Protein AF-A0A397UCQ4-F1 (afdb_monomer_lite)

InterPro domains:
  IPR015943 WD40/YVTN repeat-like-containing domain superfamily [G3DSA:2.130.10.10] (1-132)
  IPR036322 WD40-repeat-containing domain superfamily [SSF50978] (9-128)
  IPR037363 Sec13/Seh1 family [PTHR11024] (2-129)

Secondary structure (DSSP, 8-state):
--------SS-EEEEEEPPTBTBSEEEEEETTSEEEEEE-SSTT-TT--EEEEEEE-S-TTTTTS-TT--EEEEE----TTS---EEEEETTEEEEEEE-TTS-EEEEE------S------PPTTTT------

pLDDT: mean 85.24, std 13.9, range [44.88, 97.0]

Organism: NCBI:txid44941

Foldseek 3Di:
DDADDDPDPAAWQDKDFAAPLVATKMWIAGLQQKIWIWHDPPPVCVRDIDTPDIDRQDDPVCRPDDPDAAKEKEWQHDDNPDFTWMWIFTWQTIFIWGQDPVRYIDTDDTDPDRPGGDNYDYHDPDPPPPPDDD

Structure (mmCIF, N/CA/C/O backbone):
data_AF-A0A397UCQ4-F1
#
_entry.id   AF-A0A397UCQ4-F1
#
loop_
_atom_site.group_PDB
_atom_site.id
_atom_site.type_symbol
_atom_site.label_atom_id
_atom_site.label_alt_id
_atom_site.label_comp_id
_atom_site.label_asym_id
_atom_site.label_entity_id
_atom_site.label_seq_id
_atom_site.pdbx_PDB_ins_code
_atom_site.Cartn_x
_atom_site.Cartn_y
_atom_site.Cartn_z
_atom_site.occupancy
_atom_site.B_iso_or_equiv
_atom_site.auth_seq_id
_atom_site.auth_comp_id
_atom_site.auth_asym_id
_atom_site.auth_atom_id
_atom_site.pdbx_PDB_model_num
ATOM 1 N N . MET A 1 1 ? -20.723 5.337 10.634 1.00 68.56 1 MET A N 1
ATOM 2 C CA . MET A 1 1 ? -19.313 5.663 10.940 1.00 68.56 1 MET A CA 1
ATOM 3 C C . MET A 1 1 ? -18.579 5.806 9.618 1.00 68.56 1 MET A C 1
ATOM 5 O O . MET A 1 1 ? -18.860 5.016 8.723 1.00 68.56 1 MET A O 1
ATOM 9 N N . ARG A 1 2 ? -17.745 6.836 9.454 1.00 84.50 2 ARG A N 1
ATOM 10 C CA . ARG A 1 2 ? -16.995 7.110 8.217 1.00 84.50 2 ARG A CA 1
ATOM 11 C C . ARG A 1 2 ? -15.611 7.618 8.610 1.00 84.50 2 ARG A C 1
ATOM 13 O O . ARG A 1 2 ? -15.527 8.679 9.216 1.00 84.50 2 ARG A O 1
ATOM 20 N N . ALA A 1 3 ? -14.565 6.892 8.231 1.00 89.88 3 ALA A N 1
ATOM 21 C CA . ALA A 1 3 ? -13.191 7.386 8.265 1.00 89.88 3 ALA A CA 1
ATOM 22 C C . ALA A 1 3 ? -12.853 8.083 6.937 1.00 89.88 3 ALA A C 1
ATOM 24 O O . ALA A 1 3 ? -13.411 7.737 5.892 1.00 89.88 3 ALA A O 1
ATOM 25 N N . SER A 1 4 ? -11.960 9.072 6.973 1.00 92.44 4 SER A N 1
ATOM 26 C CA . SER A 1 4 ? -11.352 9.666 5.774 1.00 92.44 4 SER A CA 1
ATOM 27 C C . SER A 1 4 ? -9.849 9.782 6.008 1.00 92.44 4 SER A C 1
ATOM 29 O O . SER A 1 4 ? -9.433 10.528 6.886 1.00 92.44 4 SER A O 1
ATOM 31 N N . LEU A 1 5 ? -9.059 9.036 5.237 1.00 92.81 5 LEU A N 1
ATOM 32 C CA . LEU A 1 5 ? -7.594 9.055 5.276 1.00 92.81 5 LEU A CA 1
ATOM 33 C C . LEU A 1 5 ? -7.130 9.957 4.131 1.00 92.81 5 LEU A C 1
ATOM 35 O O . LEU A 1 5 ? -7.334 9.613 2.966 1.00 92.81 5 LEU A O 1
ATOM 39 N N . VAL A 1 6 ? -6.621 11.146 4.446 1.00 93.81 6 VAL A N 1
ATOM 40 C CA . VAL A 1 6 ? -6.393 12.226 3.461 1.00 93.81 6 VAL A CA 1
ATOM 41 C C . VAL A 1 6 ? -4.923 12.626 3.336 1.00 93.81 6 VAL A C 1
ATOM 43 O O . VAL A 1 6 ? -4.614 13.649 2.735 1.00 93.81 6 VAL A O 1
ATOM 46 N N . ASP A 1 7 ? -4.016 11.819 3.886 1.00 93.25 7 ASP A N 1
ATOM 47 C CA . ASP A 1 7 ? -2.579 12.122 3.940 1.00 93.25 7 ASP A CA 1
ATOM 48 C C . ASP A 1 7 ? -1.887 11.973 2.581 1.00 93.25 7 ASP A C 1
ATOM 50 O O . ASP A 1 7 ? -0.820 12.540 2.352 1.00 93.25 7 ASP A O 1
ATOM 54 N N . SER A 1 8 ? -2.473 11.206 1.657 1.00 89.00 8 SER A N 1
ATOM 55 C CA . SER A 1 8 ? -1.884 11.034 0.335 1.00 89.00 8 SER A CA 1
ATOM 56 C C . SER A 1 8 ? -2.033 12.299 -0.507 1.00 89.00 8 SER A C 1
ATOM 58 O O . SER A 1 8 ? -3.138 12.780 -0.756 1.00 89.00 8 SER A O 1
ATOM 60 N N . SER A 1 9 ? -0.906 12.801 -1.009 1.00 87.88 9 SER A N 1
ATOM 61 C CA . SER A 1 9 ? -0.851 13.929 -1.944 1.00 87.88 9 SER A CA 1
ATOM 62 C C . SER A 1 9 ? -1.104 13.519 -3.401 1.00 87.88 9 SER A C 1
ATOM 64 O O . SER A 1 9 ? -1.166 14.375 -4.285 1.00 87.88 9 SER A O 1
ATOM 66 N N . ALA A 1 10 ? -1.263 12.217 -3.661 1.00 89.94 10 ALA A N 1
ATOM 67 C CA . ALA A 1 10 ? -1.411 11.635 -4.986 1.00 89.94 10 ALA A CA 1
ATOM 68 C C . ALA A 1 10 ? -2.577 10.633 -5.049 1.00 89.94 10 ALA A C 1
ATOM 70 O O . ALA A 1 10 ? -3.172 10.248 -4.046 1.00 89.94 10 ALA A O 1
ATOM 71 N N . SER A 1 11 ? -2.919 10.182 -6.259 1.00 91.38 11 SER A N 1
ATOM 72 C CA . SER A 1 11 ? -3.936 9.140 -6.445 1.00 91.38 11 SER A CA 1
ATOM 73 C C . SER A 1 11 ? -3.480 7.838 -5.781 1.00 91.38 11 SER A C 1
ATOM 75 O O . SER A 1 11 ? -2.448 7.286 -6.163 1.00 91.38 11 SER A O 1
ATOM 77 N N . VAL A 1 12 ? -4.270 7.332 -4.828 1.00 93.62 12 VAL A N 1
ATOM 78 C CA . VAL A 1 12 ? -4.100 5.985 -4.262 1.00 93.62 12 VAL A CA 1
ATOM 79 C C . VAL A 1 12 ? -4.331 4.958 -5.368 1.00 93.62 12 VAL A C 1
ATOM 81 O O . VAL A 1 12 ? -5.345 5.020 -6.066 1.00 93.62 12 VAL A O 1
ATOM 84 N N . LYS A 1 13 ? -3.374 4.047 -5.554 1.00 93.81 13 LYS A N 1
ATOM 85 C CA . LYS A 1 13 ? -3.381 3.057 -6.642 1.00 93.81 13 LYS A CA 1
ATOM 86 C C . LYS A 1 13 ? -3.727 1.661 -6.154 1.00 93.81 13 LYS A C 1
ATOM 88 O O . LYS A 1 13 ? -4.432 0.937 -6.847 1.00 93.81 13 LYS A O 1
ATOM 93 N N . VAL A 1 14 ? -3.270 1.309 -4.957 1.00 94.56 14 VAL A N 1
ATOM 94 C CA . VAL A 1 14 ? -3.528 0.012 -4.328 1.00 94.56 14 VAL A CA 1
ATOM 95 C C . VAL A 1 14 ? -3.829 0.185 -2.848 1.00 94.56 14 VAL A C 1
ATOM 97 O O . VAL A 1 14 ? -3.307 1.094 -2.198 1.00 94.56 14 VAL A O 1
ATOM 100 N N . ILE A 1 15 ? -4.673 -0.701 -2.327 1.00 96.69 15 ILE A N 1
ATOM 101 C CA . ILE A 1 15 ? -5.148 -0.711 -0.944 1.00 96.69 15 ILE A CA 1
ATOM 102 C C . ILE A 1 15 ? -5.416 -2.157 -0.505 1.00 96.69 15 ILE A C 1
ATOM 104 O O . ILE A 1 15 ? -6.073 -2.899 -1.232 1.00 96.69 15 ILE A O 1
ATOM 108 N N . GLU A 1 16 ? -4.926 -2.557 0.667 1.00 96.50 16 GLU A N 1
ATOM 109 C CA . GLU A 1 16 ? -5.148 -3.906 1.209 1.00 96.50 16 GLU A CA 1
ATOM 110 C C . GLU A 1 16 ? -5.134 -3.891 2.742 1.00 96.50 16 GLU A C 1
ATOM 112 O O . GLU A 1 16 ? -4.271 -3.271 3.376 1.00 96.50 16 GLU A O 1
ATOM 117 N N . PHE A 1 17 ? -6.087 -4.597 3.354 1.00 95.44 17 PHE A N 1
ATOM 118 C CA . PHE A 1 17 ? -6.074 -4.844 4.794 1.00 95.44 17 PHE A CA 1
ATOM 119 C C . PHE A 1 17 ? -4.996 -5.863 5.160 1.00 95.44 17 PHE A C 1
ATOM 121 O O . PHE A 1 17 ? -4.803 -6.857 4.462 1.00 95.44 17 PHE A O 1
ATOM 128 N N . ALA A 1 18 ? -4.349 -5.652 6.303 1.00 93.75 18 ALA A N 1
ATOM 129 C CA . ALA A 1 18 ? -3.454 -6.651 6.861 1.00 93.75 18 ALA A CA 1
ATOM 130 C C . ALA A 1 18 ? -4.238 -7.874 7.383 1.00 93.75 18 ALA A C 1
ATOM 132 O O . ALA A 1 18 ? -5.406 -7.753 7.771 1.00 93.75 18 ALA A O 1
ATOM 133 N N . PRO A 1 19 ? -3.591 -9.048 7.474 1.00 90.62 19 PRO A N 1
ATOM 134 C CA . PRO A 1 19 ? -4.104 -10.188 8.221 1.00 90.62 19 PRO A CA 1
ATOM 135 C C . PRO A 1 19 ? -4.565 -9.828 9.642 1.00 90.62 19 PRO A C 1
ATOM 137 O O . PRO A 1 19 ? -3.932 -9.055 10.362 1.00 90.62 19 PRO A O 1
ATOM 140 N N . ASN A 1 20 ? -5.682 -10.430 10.057 1.00 85.06 20 ASN A N 1
ATOM 141 C CA . ASN A 1 20 ? -6.417 -10.061 11.274 1.00 85.06 20 ASN A CA 1
ATOM 142 C C . ASN A 1 20 ? -5.656 -10.287 12.595 1.00 85.06 20 ASN A C 1
ATOM 144 O O . ASN A 1 20 ? -6.021 -9.727 13.627 1.00 85.06 20 ASN A O 1
ATOM 148 N N . ASN A 1 21 ? -4.598 -11.094 12.581 1.00 85.00 21 ASN A N 1
ATOM 149 C CA . ASN A 1 21 ? -3.763 -11.394 13.741 1.00 85.00 21 ASN A CA 1
ATOM 150 C C . ASN A 1 21 ? -2.780 -10.268 14.093 1.00 85.00 21 ASN A C 1
ATOM 152 O O . ASN A 1 21 ? -2.072 -10.385 15.093 1.00 85.00 21 ASN A O 1
ATOM 156 N N . TRP A 1 22 ? -2.731 -9.195 13.300 1.00 85.31 22 TRP A N 1
ATOM 157 C CA . TRP A 1 22 ? -1.846 -8.047 13.515 1.00 85.31 22 TRP A CA 1
ATOM 158 C C . TRP A 1 22 ? -2.595 -6.758 13.861 1.00 85.31 22 TRP A C 1
ATOM 160 O O . TRP A 1 22 ? -2.042 -5.666 13.742 1.00 85.31 22 TRP A O 1
ATOM 170 N N . GLY A 1 23 ? -3.842 -6.889 14.315 1.00 89.38 23 GLY A N 1
ATOM 171 C CA . GLY A 1 23 ? -4.736 -5.760 14.539 1.00 89.38 23 GLY A CA 1
ATOM 172 C C . GLY A 1 23 ? -5.429 -5.318 13.253 1.00 89.38 23 GLY A C 1
ATOM 173 O O . GLY A 1 23 ? -5.297 -5.938 12.197 1.00 89.38 23 GLY A O 1
ATOM 174 N N . LEU A 1 24 ? -6.205 -4.241 13.351 1.00 93.19 24 LEU A N 1
ATOM 175 C CA . LEU A 1 24 ? -6.941 -3.698 12.218 1.00 93.19 24 LEU A CA 1
ATOM 176 C C . LEU A 1 24 ? -6.067 -2.671 11.491 1.00 93.19 24 LEU A C 1
ATOM 178 O O . LEU A 1 24 ? -6.110 -1.480 11.797 1.00 93.19 24 LEU A O 1
ATOM 182 N N . LYS A 1 25 ? -5.248 -3.157 10.549 1.00 94.94 25 LYS A N 1
ATOM 183 C CA . LYS A 1 25 ? -4.348 -2.326 9.739 1.00 94.94 25 LYS A CA 1
ATOM 184 C C . LYS A 1 25 ? -4.729 -2.308 8.262 1.00 94.94 25 LYS A C 1
ATOM 186 O O . LYS A 1 25 ? -5.281 -3.277 7.741 1.00 94.94 25 LYS A O 1
ATOM 191 N N . LEU A 1 26 ? -4.373 -1.222 7.588 1.00 95.75 26 LEU A N 1
ATOM 192 C CA . LEU A 1 26 ? -4.627 -0.974 6.172 1.00 95.75 26 LEU A CA 1
ATOM 193 C C . LEU A 1 26 ? -3.370 -0.382 5.532 1.00 95.75 26 LEU A C 1
ATOM 195 O O . LEU A 1 26 ? -2.887 0.653 5.986 1.00 95.75 26 LEU A O 1
ATOM 199 N N . ALA A 1 27 ? -2.847 -1.016 4.485 1.00 97.00 27 ALA A N 1
ATOM 200 C CA . ALA A 1 27 ? -1.785 -0.438 3.667 1.00 97.00 27 ALA A CA 1
ATOM 201 C C . ALA A 1 27 ? -2.364 0.235 2.425 1.00 97.00 27 ALA A C 1
ATOM 203 O O . ALA A 1 27 ? -3.340 -0.236 1.838 1.00 97.00 27 ALA A O 1
ATOM 204 N N . THR A 1 28 ? -1.721 1.318 2.001 1.00 96.94 28 THR A N 1
ATOM 205 C CA . THR A 1 28 ? -1.981 1.974 0.718 1.00 96.94 28 THR A CA 1
ATOM 206 C C . THR A 1 28 ? -0.668 2.320 0.035 1.00 96.94 28 THR A C 1
ATOM 208 O O . THR A 1 28 ? 0.306 2.654 0.708 1.00 96.94 28 THR A O 1
ATOM 211 N N . VAL A 1 29 ? -0.647 2.281 -1.296 1.00 94.69 29 VAL A N 1
ATOM 212 C CA . VAL A 1 29 ? 0.434 2.880 -2.089 1.00 94.69 29 VAL A CA 1
ATOM 213 C C . VAL A 1 29 ? -0.193 3.831 -3.092 1.00 94.69 29 VAL A C 1
ATOM 215 O O . VAL A 1 29 ? -1.158 3.480 -3.784 1.00 94.69 29 VAL A O 1
ATOM 218 N N . ALA A 1 30 ? 0.331 5.049 -3.146 1.00 92.19 30 ALA A N 1
ATOM 219 C CA . ALA A 1 30 ? -0.138 6.084 -4.053 1.00 92.19 30 ALA A CA 1
ATOM 220 C C . ALA A 1 30 ?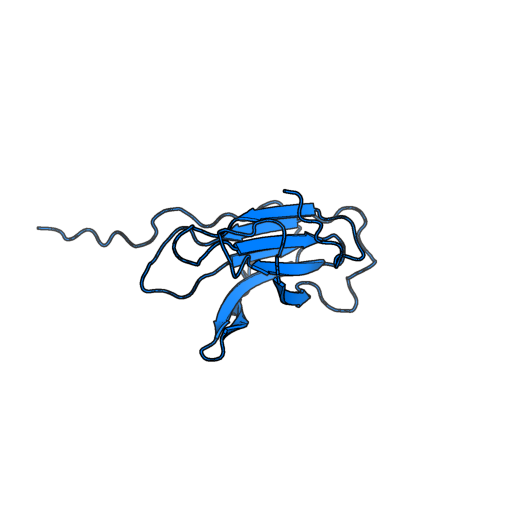 0.866 6.353 -5.177 1.00 92.19 30 ALA A C 1
ATOM 222 O O . ALA A 1 30 ? 1.973 5.811 -5.206 1.00 92.19 30 ALA A O 1
ATOM 223 N N . ALA A 1 31 ? 0.452 7.169 -6.148 1.00 89.62 31 ALA A N 1
ATOM 224 C CA . ALA A 1 31 ? 1.261 7.452 -7.331 1.00 89.62 31 ALA A CA 1
ATOM 225 C C . ALA A 1 31 ? 2.588 8.170 -7.014 1.00 89.62 31 ALA A C 1
ATOM 227 O O . ALA A 1 31 ? 3.521 8.100 -7.808 1.00 89.62 31 ALA A O 1
ATOM 228 N N . ASP A 1 32 ? 2.680 8.791 -5.834 1.00 87.25 32 ASP A N 1
ATOM 229 C CA . ASP A 1 32 ? 3.898 9.369 -5.251 1.00 87.25 32 ASP A CA 1
ATOM 230 C C . ASP A 1 32 ? 4.960 8.314 -4.878 1.00 87.25 32 ASP A C 1
ATOM 232 O O . ASP A 1 32 ? 6.061 8.671 -4.465 1.00 87.25 32 ASP A O 1
ATOM 236 N N . GLY A 1 33 ? 4.650 7.020 -5.018 1.00 88.44 33 GLY A N 1
ATOM 237 C CA . GLY A 1 33 ? 5.557 5.932 -4.667 1.00 88.44 33 GLY A CA 1
ATOM 238 C C . GLY A 1 33 ? 5.699 5.733 -3.159 1.00 88.44 33 GLY A C 1
ATOM 239 O O . GLY A 1 33 ? 6.677 5.124 -2.721 1.00 88.44 33 GLY A O 1
ATOM 240 N N . VAL A 1 34 ? 4.754 6.243 -2.365 1.00 92.06 34 VAL A N 1
ATOM 241 C CA . VAL A 1 34 ? 4.789 6.178 -0.903 1.00 92.06 34 VAL A CA 1
ATOM 242 C C . VAL A 1 34 ? 3.822 5.111 -0.394 1.00 92.06 34 VAL A C 1
ATOM 244 O O . VAL A 1 34 ? 2.618 5.162 -0.658 1.00 92.06 34 VAL A O 1
ATOM 247 N N . LEU A 1 35 ? 4.361 4.157 0.368 1.00 94.88 35 LEU A N 1
ATOM 248 C CA . LEU A 1 35 ? 3.606 3.203 1.174 1.00 94.88 35 LEU A CA 1
ATOM 249 C C . LEU A 1 35 ? 3.164 3.883 2.474 1.00 94.88 35 LEU A C 1
ATOM 251 O O . LEU A 1 35 ? 3.995 4.425 3.203 1.00 94.88 35 LEU A O 1
ATOM 255 N N . ARG A 1 36 ? 1.872 3.803 2.791 1.00 96.25 36 ARG A N 1
ATOM 256 C CA . ARG A 1 36 ? 1.309 4.263 4.067 1.00 96.25 36 ARG A CA 1
ATOM 257 C C . ARG A 1 36 ? 0.621 3.114 4.774 1.00 96.25 36 ARG A C 1
ATOM 259 O O . ARG A 1 36 ? -0.160 2.401 4.143 1.00 96.25 36 ARG A O 1
ATOM 266 N N . ILE A 1 37 ? 0.899 2.946 6.065 1.00 96.62 37 ILE A N 1
ATOM 267 C CA . ILE A 1 37 ? 0.253 1.934 6.910 1.00 96.62 37 ILE A CA 1
ATOM 268 C C . ILE A 1 37 ? -0.570 2.653 7.967 1.00 96.62 37 ILE A C 1
ATOM 270 O O . ILE A 1 37 ? -0.035 3.400 8.783 1.00 96.62 37 ILE A O 1
ATOM 274 N N . TYR A 1 38 ? -1.869 2.393 7.955 1.00 96.62 38 TYR A N 1
ATOM 275 C CA . TYR A 1 38 ? -2.833 2.921 8.904 1.00 96.62 38 TYR A CA 1
ATOM 276 C C . TYR A 1 38 ? -3.270 1.840 9.882 1.00 96.62 38 TYR A C 1
ATOM 278 O O . TYR A 1 38 ? -3.347 0.665 9.518 1.00 96.62 38 TYR A O 1
ATOM 286 N N . GLU A 1 39 ? -3.609 2.237 11.103 1.00 95.50 39 GLU A N 1
ATOM 287 C CA . GLU A 1 39 ? -4.139 1.341 12.126 1.00 95.50 39 GLU A CA 1
ATOM 288 C C . GLU A 1 39 ? -5.302 1.977 12.885 1.00 95.50 39 GLU A C 1
ATOM 290 O O . GLU A 1 39 ? -5.207 3.108 13.365 1.00 95.50 39 GLU A O 1
ATOM 295 N N . ALA A 1 40 ? -6.386 1.219 13.037 1.00 95.19 40 ALA A N 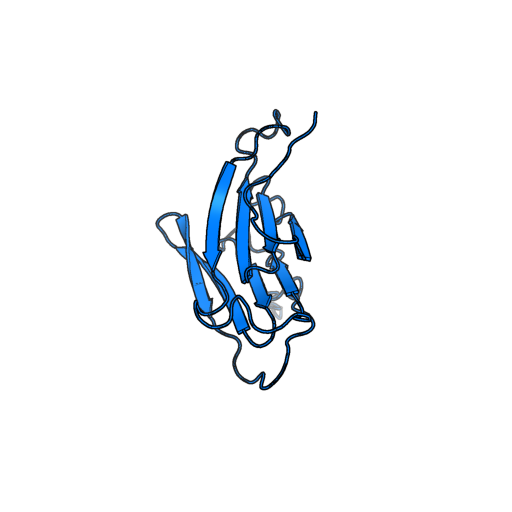1
ATOM 296 C CA . ALA A 1 40 ? -7.439 1.538 13.990 1.00 95.19 40 ALA A CA 1
ATOM 297 C C . ALA A 1 40 ? -7.036 0.992 15.368 1.00 95.19 40 ALA A C 1
ATOM 299 O O . ALA A 1 40 ? -7.237 -0.189 15.664 1.00 95.19 40 ALA A O 1
ATOM 300 N N . LEU A 1 41 ? -6.453 1.857 16.204 1.00 91.88 41 LEU A N 1
ATOM 301 C CA . LEU A 1 41 ? -6.013 1.503 17.562 1.00 91.88 41 LEU A CA 1
ATOM 302 C C . LEU A 1 41 ? -7.193 1.082 18.454 1.00 91.88 41 LEU A C 1
ATOM 304 O O . LEU A 1 41 ? -7.047 0.237 19.336 1.00 91.88 41 LEU A O 1
ATOM 308 N N . GLU A 1 42 ? -8.380 1.627 18.179 1.00 91.06 42 GLU A N 1
ATOM 309 C CA . GLU A 1 42 ? -9.631 1.264 18.831 1.00 91.06 42 GLU A CA 1
ATOM 310 C C . GLU A 1 42 ? -10.590 0.607 17.833 1.00 91.06 42 GLU A C 1
ATOM 312 O O . GLU A 1 42 ? -11.309 1.272 17.090 1.00 91.06 42 GLU A O 1
ATOM 317 N N . VAL A 1 43 ? -10.680 -0.725 17.858 1.00 84.94 43 VAL A N 1
ATOM 318 C CA . VAL A 1 43 ? -11.539 -1.496 16.932 1.00 84.94 43 VAL A CA 1
ATOM 319 C C . VAL A 1 43 ? -13.038 -1.168 17.033 1.00 84.94 43 VAL A C 1
ATOM 321 O O . VAL A 1 43 ? -13.797 -1.459 16.112 1.00 84.94 43 VAL A O 1
ATOM 324 N N . ASN A 1 44 ? -13.471 -0.543 18.131 1.00 87.75 44 ASN A N 1
ATOM 325 C CA . ASN A 1 44 ? -14.853 -0.094 18.329 1.00 87.75 44 ASN A CA 1
ATOM 326 C C . ASN A 1 44 ? -15.123 1.295 17.724 1.00 87.75 44 ASN A C 1
ATOM 328 O O . ASN A 1 44 ? -16.283 1.668 17.544 1.00 87.75 44 ASN A O 1
ATOM 332 N N . ASN A 1 45 ? -14.073 2.052 17.393 1.00 89.19 45 ASN A N 1
ATOM 333 C CA . ASN A 1 45 ? -14.150 3.379 16.798 1.00 89.19 45 ASN A CA 1
ATOM 334 C C . ASN A 1 45 ? -13.516 3.379 15.400 1.00 89.19 45 ASN A C 1
ATOM 336 O O . ASN A 1 45 ? -12.466 3.960 15.153 1.00 89.19 45 ASN A O 1
ATOM 340 N N . LEU A 1 46 ? -14.208 2.768 14.437 1.00 89.94 46 LEU A N 1
ATOM 341 C CA . LEU A 1 46 ? -13.733 2.635 13.051 1.00 89.94 46 LEU A CA 1
ATOM 342 C C . LEU A 1 46 ? -13.642 3.959 12.271 1.00 89.94 46 LEU A C 1
ATOM 344 O O . LEU A 1 46 ? -13.309 3.942 11.086 1.00 89.94 46 LEU A O 1
ATOM 348 N N . SER A 1 47 ? -13.995 5.088 12.892 1.00 93.38 47 SER A N 1
ATOM 349 C CA . SER A 1 47 ? -13.829 6.414 12.287 1.00 93.38 47 SER A CA 1
ATOM 350 C C . SER A 1 47 ? -12.445 7.004 12.564 1.00 93.38 47 SER A C 1
ATOM 352 O O . SER A 1 47 ? -12.076 7.957 11.881 1.00 93.38 47 SER A O 1
ATOM 354 N N . ASP A 1 48 ? -11.703 6.444 13.524 1.00 93.12 48 ASP A N 1
ATOM 355 C CA . ASP A 1 48 ? -10.389 6.922 13.942 1.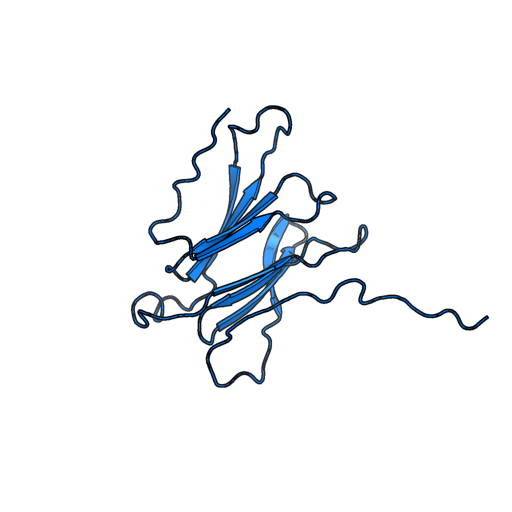00 93.12 48 ASP A CA 1
ATOM 356 C C . ASP A 1 48 ? -9.293 5.933 13.529 1.00 93.12 48 ASP A C 1
ATOM 358 O O . ASP A 1 48 ? -9.284 4.765 13.924 1.00 93.12 48 ASP A O 1
ATOM 362 N N . TRP A 1 49 ? -8.392 6.407 12.678 1.00 96.38 49 TRP A N 1
ATOM 363 C CA . TRP A 1 49 ? -7.300 5.637 12.099 1.00 96.38 49 TRP A CA 1
ATOM 364 C C . TRP A 1 49 ? -6.036 6.475 12.191 1.00 96.38 49 TRP A C 1
ATOM 366 O O . TRP A 1 49 ? -5.982 7.591 11.678 1.00 96.38 49 TRP A O 1
ATOM 376 N N . SER A 1 50 ? -5.005 5.923 12.818 1.00 95.56 50 SER A N 1
ATOM 377 C CA . SER A 1 50 ? -3.703 6.571 12.940 1.00 95.56 50 SER A CA 1
ATOM 378 C C . SER A 1 50 ? -2.799 6.166 11.780 1.00 95.56 50 SER A C 1
ATOM 380 O O . SER A 1 50 ? -2.711 4.981 11.450 1.00 95.56 50 SER A O 1
ATOM 382 N N . MET A 1 51 ? -2.112 7.131 11.162 1.00 96.31 51 MET A N 1
ATOM 383 C CA . MET A 1 51 ? -1.031 6.844 10.216 1.00 96.31 51 MET A CA 1
ATOM 384 C C . MET A 1 51 ? 0.204 6.406 11.005 1.00 96.31 51 MET A C 1
ATOM 386 O O . MET A 1 51 ? 0.823 7.204 11.705 1.00 96.31 51 MET A O 1
ATOM 390 N N . MET A 1 52 ? 0.539 5.124 10.907 1.00 95.12 52 MET A N 1
ATOM 391 C CA . MET A 1 52 ? 1.635 4.513 11.658 1.00 95.12 52 MET A CA 1
ATOM 392 C C . MET A 1 52 ? 2.965 4.656 10.927 1.00 95.12 52 MET A C 1
ATOM 394 O O . MET A 1 52 ? 4.005 4.804 11.560 1.00 95.12 52 MET A O 1
ATOM 398 N N . GLU A 1 53 ? 2.926 4.594 9.596 1.00 95.44 53 GLU A N 1
ATOM 399 C CA . GLU A 1 53 ? 4.110 4.658 8.745 1.00 95.44 53 GLU A CA 1
ATOM 400 C C . GLU A 1 53 ? 3.829 5.407 7.449 1.00 95.44 53 GLU A C 1
ATOM 402 O O . GLU A 1 53 ? 2.748 5.282 6.867 1.00 95.44 53 GLU A O 1
ATOM 407 N N . GLU A 1 54 ? 4.860 6.099 6.971 1.00 95.00 54 GLU A N 1
ATOM 408 C CA . GLU A 1 54 ? 4.921 6.739 5.662 1.00 95.00 54 GLU A CA 1
ATOM 409 C C . GLU A 1 54 ? 6.320 6.517 5.073 1.00 95.00 54 GLU A C 1
ATOM 411 O O . GLU A 1 54 ? 7.320 7.000 5.611 1.00 95.00 54 GLU A O 1
ATOM 416 N N . ILE A 1 55 ? 6.408 5.727 3.999 1.00 93.62 55 ILE A N 1
ATOM 417 C CA . ILE A 1 55 ? 7.687 5.215 3.498 1.00 93.62 55 ILE A CA 1
ATOM 418 C C . ILE A 1 55 ? 7.762 5.342 1.980 1.00 93.62 55 ILE A C 1
ATOM 420 O O . ILE A 1 55 ? 6.969 4.747 1.255 1.00 93.62 55 ILE A O 1
ATOM 424 N N . GLY A 1 56 ? 8.749 6.093 1.489 1.00 91.62 56 GLY A N 1
ATOM 425 C CA . GLY A 1 56 ? 9.047 6.178 0.061 1.00 91.62 56 GLY A CA 1
ATOM 426 C C . GLY A 1 56 ? 9.680 4.884 -0.447 1.00 91.62 56 GLY A C 1
ATOM 427 O O . GLY A 1 56 ? 10.758 4.505 0.006 1.00 91.62 56 GLY A O 1
ATOM 428 N N . ILE A 1 57 ? 9.011 4.219 -1.387 1.00 88.50 57 ILE A N 1
ATOM 429 C CA . ILE A 1 57 ? 9.509 3.015 -2.071 1.00 88.50 57 ILE A CA 1
ATOM 430 C C . ILE A 1 57 ? 10.371 3.402 -3.271 1.00 88.50 57 ILE A C 1
ATOM 432 O O . ILE A 1 57 ? 11.326 2.707 -3.609 1.00 88.50 57 ILE A O 1
ATOM 436 N N . THR A 1 58 ? 10.037 4.526 -3.904 1.00 80.31 58 THR A N 1
ATOM 437 C CA . THR A 1 58 ? 10.743 5.023 -5.080 1.00 80.31 58 THR A CA 1
ATOM 438 C C . THR A 1 58 ? 11.851 5.990 -4.707 1.00 80.31 58 THR A C 1
ATOM 440 O O . THR A 1 58 ? 11.698 6.789 -3.778 1.00 80.31 58 THR A O 1
ATOM 443 N N . ASN A 1 59 ? 12.940 5.995 -5.472 1.00 68.75 59 ASN A N 1
ATOM 444 C CA . ASN A 1 59 ? 14.005 6.968 -5.264 1.00 68.75 59 ASN A CA 1
ATOM 445 C C . ASN A 1 59 ? 13.495 8.424 -5.400 1.00 68.75 59 ASN A C 1
ATOM 447 O O . ASN A 1 59 ? 12.722 8.723 -6.313 1.00 68.75 59 ASN A O 1
ATOM 451 N N . PRO A 1 60 ? 13.990 9.381 -4.588 1.00 57.62 60 PRO A N 1
ATOM 452 C CA . PRO A 1 60 ? 13.540 10.782 -4.607 1.00 57.62 60 PRO A CA 1
ATOM 453 C C . PRO A 1 60 ? 13.628 11.500 -5.971 1.00 57.62 60 PRO A C 1
ATOM 455 O O . PRO A 1 60 ? 13.037 12.560 -6.150 1.00 57.62 60 PRO A O 1
ATOM 458 N N . GLY A 1 61 ? 14.352 10.941 -6.950 1.00 56.25 61 GLY A N 1
ATOM 459 C CA . GLY A 1 61 ? 14.483 11.473 -8.313 1.00 56.25 61 GLY A CA 1
ATOM 460 C C . GLY A 1 61 ? 13.563 10.844 -9.371 1.00 56.25 61 GLY A C 1
ATOM 461 O O . GLY A 1 61 ? 13.520 11.339 -10.501 1.00 56.25 61 GLY A O 1
ATOM 462 N N . THR A 1 62 ? 12.841 9.765 -9.047 1.00 59.50 62 THR A N 1
ATOM 463 C CA . THR A 1 62 ? 11.964 9.037 -9.986 1.00 59.50 62 THR A CA 1
ATOM 464 C C . THR A 1 62 ? 10.481 9.362 -9.786 1.00 59.50 62 THR A C 1
ATOM 466 O O . THR A 1 62 ? 9.676 9.004 -10.642 1.00 59.50 62 THR A O 1
ATOM 469 N N . VAL A 1 63 ? 10.125 10.089 -8.721 1.00 57.22 63 VAL A N 1
ATOM 470 C CA . VAL A 1 63 ? 8.750 10.364 -8.246 1.00 57.22 63 VAL A CA 1
ATOM 471 C C . VAL A 1 63 ? 7.833 11.023 -9.295 1.00 57.22 63 VA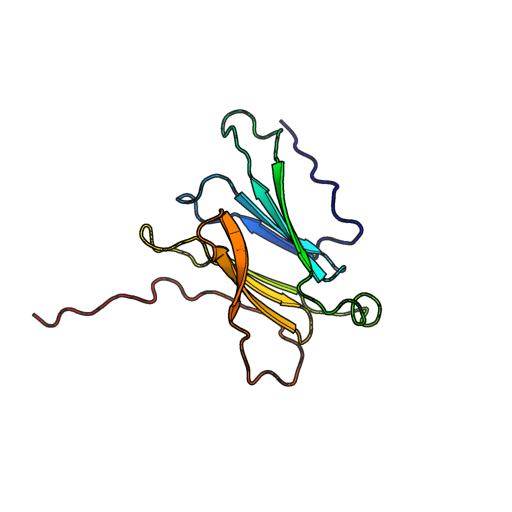L A C 1
ATOM 473 O O . VAL A 1 63 ? 6.625 10.848 -9.244 1.00 57.22 63 VAL A O 1
ATOM 476 N N . ASN A 1 64 ? 8.383 11.716 -10.301 1.00 53.41 64 ASN A N 1
ATOM 477 C CA . ASN A 1 64 ? 7.596 12.557 -11.220 1.00 53.41 64 ASN A CA 1
ATOM 478 C C . ASN A 1 64 ? 7.682 12.181 -12.711 1.00 53.41 64 ASN A C 1
ATOM 480 O O . ASN A 1 64 ? 7.269 12.980 -13.549 1.00 53.41 64 ASN A O 1
ATOM 484 N N . LYS A 1 65 ? 8.272 11.036 -13.084 1.00 53.34 65 LYS A N 1
ATOM 485 C CA . LYS A 1 65 ? 8.650 10.803 -14.497 1.00 53.34 65 LYS A CA 1
ATOM 486 C C . LYS A 1 65 ? 7.793 9.824 -15.292 1.00 53.34 65 LYS A C 1
ATOM 488 O O . LYS A 1 65 ? 7.859 9.866 -16.514 1.00 53.34 65 LYS A O 1
ATOM 493 N N . GLU A 1 66 ? 6.993 8.974 -14.661 1.00 56.75 66 GLU A N 1
ATOM 494 C CA . GLU A 1 66 ? 6.295 7.908 -15.387 1.00 56.75 66 GLU A CA 1
ATOM 495 C C . GLU A 1 66 ? 4.809 7.934 -15.055 1.00 56.75 66 GLU A C 1
ATOM 497 O O . GLU A 1 66 ? 4.390 7.561 -13.964 1.00 56.75 66 GLU A O 1
ATOM 502 N N . VAL A 1 67 ? 4.024 8.418 -16.016 1.00 57.12 67 VAL A N 1
ATOM 503 C CA . VAL A 1 67 ? 2.572 8.612 -15.900 1.00 57.12 67 VAL A CA 1
ATOM 504 C C . VAL A 1 67 ? 1.813 7.273 -15.814 1.00 57.12 67 VAL A C 1
ATOM 506 O O . VAL A 1 67 ? 0.681 7.259 -15.347 1.00 57.12 67 VAL A O 1
ATOM 509 N N . ASP A 1 68 ? 2.466 6.146 -16.126 1.00 63.72 68 ASP A N 1
ATOM 510 C CA . ASP A 1 68 ? 1.877 4.798 -16.152 1.00 63.72 68 ASP A CA 1
ATOM 511 C C . ASP A 1 68 ? 2.744 3.764 -15.414 1.00 63.72 68 ASP A C 1
ATOM 513 O O . ASP A 1 68 ? 3.165 2.746 -15.968 1.00 63.72 68 ASP A O 1
ATOM 517 N N . ARG A 1 69 ? 3.051 4.014 -14.138 1.00 78.25 69 ARG A N 1
ATOM 518 C CA . ARG A 1 69 ? 3.615 2.956 -13.288 1.00 78.25 69 ARG A CA 1
ATOM 519 C C . ARG A 1 69 ? 2.538 1.967 -12.869 1.00 78.25 69 ARG A C 1
ATOM 521 O O . ARG A 1 69 ? 1.411 2.352 -12.563 1.00 78.25 69 ARG A O 1
ATOM 528 N N . ASN A 1 70 ? 2.927 0.699 -12.784 1.00 88.75 70 ASN A N 1
ATOM 529 C CA . ASN A 1 70 ? 2.145 -0.298 -12.068 1.00 88.75 70 ASN A CA 1
ATOM 530 C C . ASN A 1 70 ? 2.499 -0.278 -10.589 1.00 88.75 70 ASN A C 1
ATOM 532 O O . ASN A 1 70 ? 3.647 -0.043 -10.207 1.00 88.75 70 ASN A O 1
ATOM 536 N N . TYR A 1 71 ? 1.479 -0.514 -9.776 1.00 92.38 71 TYR A N 1
ATOM 537 C CA . TYR A 1 71 ? 1.576 -0.540 -8.331 1.00 92.38 71 TYR A CA 1
ATOM 538 C C . TYR A 1 71 ? 0.922 -1.823 -7.864 1.00 92.38 71 TYR A C 1
ATOM 540 O O . TYR A 1 71 ? -0.194 -2.140 -8.270 1.00 92.38 71 TYR A O 1
ATOM 548 N N . SER A 1 72 ? 1.617 -2.547 -7.009 1.00 93.38 72 SER A N 1
ATOM 549 C CA . SER A 1 72 ? 1.121 -3.775 -6.410 1.00 93.38 72 SER A CA 1
ATOM 550 C C . SER A 1 72 ? 1.694 -3.888 -5.012 1.00 93.38 72 SER A C 1
ATOM 552 O O . SER A 1 72 ? 2.794 -3.413 -4.725 1.00 93.38 72 SER A O 1
ATOM 554 N N . HIS A 1 73 ? 0.929 -4.469 -4.104 1.00 94.25 73 HIS A N 1
ATOM 555 C CA . HIS A 1 73 ? 1.464 -4.890 -2.826 1.00 94.25 73 HIS A CA 1
ATOM 556 C C . HIS A 1 73 ? 0.707 -6.107 -2.340 1.00 94.25 73 HIS A C 1
ATOM 558 O O . HIS A 1 73 ? -0.404 -6.380 -2.788 1.00 94.25 73 HIS A O 1
ATOM 564 N N . SER A 1 74 ? 1.337 -6.829 -1.426 1.00 94.50 74 SER A N 1
ATOM 565 C CA . SER A 1 74 ? 0.720 -7.971 -0.782 1.00 94.50 74 SER A CA 1
ATOM 566 C C . SER A 1 74 ? 1.234 -8.104 0.640 1.00 94.50 74 SER A C 1
ATOM 568 O O . SER A 1 74 ? 2.448 -8.059 0.882 1.00 94.50 74 SER A O 1
ATOM 570 N N . TRP A 1 75 ? 0.318 -8.286 1.585 1.00 93.56 75 TRP A N 1
ATOM 571 C CA . TRP A 1 75 ? 0.665 -8.712 2.938 1.00 93.56 75 TRP A CA 1
ATOM 572 C C . TRP A 1 75 ? 1.031 -10.198 2.969 1.00 93.56 75 TRP A C 1
ATOM 574 O O . TRP A 1 75 ? 0.369 -11.038 2.361 1.00 93.56 75 TRP A O 1
ATOM 584 N N . CYS A 1 76 ? 2.061 -10.555 3.735 1.00 90.38 76 CYS A N 1
ATOM 585 C CA . CYS A 1 76 ? 2.376 -11.957 3.995 1.00 90.38 76 CYS A CA 1
ATOM 586 C C . CYS A 1 76 ? 1.225 -12.599 4.795 1.00 90.38 76 CYS A C 1
ATOM 588 O O . CYS A 1 76 ? 0.920 -12.120 5.881 1.00 90.38 76 CYS A O 1
ATOM 590 N N . PRO A 1 77 ? 0.576 -13.676 4.320 1.00 79.12 77 PRO A N 1
ATOM 591 C CA . PRO A 1 77 ? -0.730 -14.071 4.845 1.00 79.12 77 PRO A CA 1
ATOM 592 C C . PRO A 1 77 ? -0.716 -14.748 6.222 1.00 79.12 77 PRO A C 1
ATOM 594 O O . PRO A 1 77 ? -1.764 -14.775 6.861 1.00 79.12 77 PRO A O 1
ATOM 597 N N . TRP A 1 78 ? 0.407 -15.302 6.710 1.00 73.56 78 TRP A N 1
ATOM 598 C CA . TRP A 1 78 ? 0.475 -15.868 8.070 1.00 73.56 78 TRP A CA 1
ATOM 599 C C . TRP A 1 78 ? 1.867 -16.367 8.480 1.00 73.56 78 TRP A C 1
ATOM 601 O O . TRP A 1 78 ? 2.407 -17.256 7.826 1.00 73.56 78 TRP A O 1
ATOM 611 N N . LYS A 1 79 ? 2.345 -15.924 9.653 1.00 64.94 79 LYS A N 1
ATOM 612 C CA . LYS A 1 79 ? 2.956 -16.741 10.727 1.00 64.94 79 LYS A CA 1
ATOM 613 C C . LYS A 1 79 ? 2.752 -15.967 12.034 1.00 64.94 79 LYS A C 1
ATOM 615 O O . LYS A 1 79 ? 3.363 -14.924 12.212 1.00 64.94 79 LYS A O 1
ATOM 620 N N . SER A 1 80 ? 1.940 -16.464 12.969 1.00 57.41 80 SER A N 1
ATOM 621 C CA . SER A 1 80 ? 1.723 -15.822 14.285 1.00 57.41 80 SER A CA 1
ATOM 622 C C . SER A 1 80 ? 3.004 -15.632 15.117 1.00 57.41 80 SER A C 1
ATOM 624 O O . SER A 1 80 ? 3.003 -14.880 16.082 1.00 57.41 80 SER A O 1
ATOM 626 N N . GLN A 1 81 ? 4.099 -16.294 14.730 1.00 58.91 81 GLN A N 1
ATOM 627 C CA . GLN A 1 81 ? 5.426 -16.183 15.342 1.00 58.91 81 GLN A CA 1
ATOM 628 C C . GLN A 1 81 ? 6.406 -15.291 14.559 1.00 58.91 81 GLN A C 1
ATOM 630 O O . GLN A 1 81 ? 7.569 -15.196 14.943 1.00 58.91 81 GLN A O 1
ATOM 635 N N . VAL A 1 82 ? 5.986 -14.672 13.451 1.00 71.12 82 VAL A N 1
ATOM 636 C CA . VAL A 1 82 ? 6.839 -13.789 12.640 1.00 71.12 82 VAL A CA 1
ATOM 637 C C . VAL A 1 82 ? 6.216 -12.400 12.588 1.00 71.12 82 VAL A C 1
ATOM 639 O O . VAL A 1 82 ? 4.995 -12.255 12.570 1.00 71.12 82 VAL A O 1
ATOM 642 N N . SER A 1 83 ? 7.071 -11.378 12.576 1.00 82.88 83 SER A N 1
ATOM 643 C CA . SER A 1 83 ? 6.673 -9.989 12.351 1.00 82.88 83 SER A CA 1
ATOM 644 C C . SER A 1 83 ? 5.811 -9.852 11.087 1.00 82.88 83 SER A C 1
ATOM 646 O O . SER A 1 83 ? 6.050 -10.587 10.123 1.00 82.88 83 SER A O 1
ATOM 648 N N . PRO A 1 84 ? 4.847 -8.912 11.047 1.00 89.44 84 PRO A N 1
ATOM 649 C CA . PRO A 1 84 ? 4.100 -8.631 9.827 1.00 89.44 84 PRO A CA 1
ATOM 650 C C . PRO A 1 84 ? 5.066 -8.247 8.704 1.00 89.44 84 PRO A C 1
ATOM 652 O O . PRO A 1 84 ? 6.058 -7.556 8.933 1.00 89.44 84 PRO A O 1
ATOM 655 N N . MET A 1 85 ? 4.792 -8.718 7.492 1.00 92.38 85 MET A N 1
ATOM 656 C CA . MET A 1 85 ? 5.607 -8.410 6.319 1.00 92.38 85 MET A CA 1
ATOM 657 C C . MET A 1 85 ? 4.709 -7.995 5.168 1.00 92.38 85 MET A C 1
ATOM 659 O O . MET A 1 85 ? 3.608 -8.527 5.017 1.00 92.38 85 MET A O 1
ATOM 663 N N . ILE A 1 86 ? 5.211 -7.087 4.345 1.00 94.31 86 ILE A N 1
ATOM 664 C CA . ILE A 1 86 ? 4.560 -6.623 3.123 1.00 94.31 86 ILE A CA 1
ATOM 665 C C . ILE A 1 86 ? 5.596 -6.614 2.005 1.00 94.31 86 ILE A C 1
ATOM 667 O O . ILE A 1 86 ? 6.767 -6.317 2.245 1.00 94.31 86 ILE A O 1
ATOM 671 N N . VAL A 1 87 ? 5.191 -6.976 0.796 1.00 95.25 87 VAL A N 1
ATOM 672 C CA . VAL A 1 87 ? 5.979 -6.728 -0.416 1.00 95.25 87 VAL A CA 1
ATOM 673 C C . VAL A 1 87 ? 5.277 -5.659 -1.231 1.00 95.25 87 VAL A C 1
ATOM 675 O O . VAL A 1 87 ? 4.051 -5.669 -1.306 1.00 95.25 87 VAL A O 1
ATOM 678 N N . VAL A 1 88 ? 6.038 -4.738 -1.813 1.00 95.56 88 VAL A N 1
ATOM 679 C CA . VAL A 1 88 ? 5.526 -3.657 -2.659 1.00 95.56 88 VAL A CA 1
ATOM 680 C C . VAL A 1 88 ? 6.295 -3.640 -3.975 1.00 95.56 88 VAL A C 1
ATOM 682 O O . VAL A 1 88 ? 7.522 -3.741 -3.969 1.00 95.56 88 VAL A O 1
ATOM 685 N N . GLY A 1 89 ? 5.576 -3.489 -5.084 1.00 93.88 89 GLY A N 1
ATOM 686 C CA . GLY A 1 89 ? 6.097 -3.176 -6.412 1.00 93.88 89 GLY A CA 1
ATOM 687 C C . GLY A 1 89 ? 5.592 -1.808 -6.878 1.00 93.88 89 GLY A C 1
ATOM 688 O O . GLY A 1 89 ? 4.408 -1.494 -6.734 1.00 93.88 89 GLY A O 1
ATOM 689 N N . CYS A 1 90 ? 6.489 -0.984 -7.418 1.00 91.06 90 CYS A N 1
ATOM 690 C CA . CYS A 1 90 ? 6.205 0.350 -7.942 1.00 91.06 90 CYS A CA 1
ATOM 691 C C . CYS A 1 90 ? 7.049 0.616 -9.198 1.00 91.06 90 CYS A C 1
ATOM 693 O O . CYS A 1 90 ? 8.238 0.934 -9.119 1.00 91.06 90 CYS A O 1
ATOM 695 N N . GLY A 1 91 ? 6.449 0.484 -10.382 1.00 89.94 91 GLY A N 1
ATOM 696 C CA . GLY A 1 91 ? 7.196 0.553 -11.638 1.00 89.94 91 GLY A CA 1
ATOM 697 C C . GLY A 1 91 ? 8.252 -0.554 -11.688 1.00 89.94 91 GLY A C 1
ATOM 698 O O . GLY A 1 91 ? 7.910 -1.728 -11.614 1.00 89.94 91 GLY A O 1
ATOM 699 N N . LYS A 1 92 ? 9.532 -0.188 -11.797 1.00 88.81 92 LYS A N 1
ATOM 700 C CA . LYS A 1 92 ? 10.661 -1.140 -11.748 1.00 88.81 92 LYS A CA 1
ATOM 701 C C . LYS A 1 92 ? 11.203 -1.376 -10.335 1.00 88.81 92 LYS A C 1
ATOM 703 O O . LYS A 1 92 ? 12.033 -2.256 -10.127 1.00 88.81 92 LYS A O 1
ATOM 708 N N . GLU A 1 93 ? 10.777 -0.568 -9.370 1.00 90.12 93 GLU A N 1
ATOM 709 C CA . GLU A 1 93 ? 11.248 -0.644 -7.991 1.00 90.12 93 GLU A CA 1
ATOM 710 C C . GLU A 1 93 ? 10.389 -1.642 -7.211 1.00 90.12 93 GLU A C 1
ATOM 712 O O . GLU A 1 93 ? 9.180 -1.755 -7.420 1.00 90.12 93 GLU A O 1
ATOM 717 N N . ASN A 1 94 ? 11.014 -2.386 -6.305 1.00 92.44 94 ASN A N 1
ATOM 718 C CA . ASN A 1 94 ? 10.307 -3.271 -5.395 1.00 92.44 94 ASN A CA 1
ATOM 719 C C . ASN A 1 94 ? 11.052 -3.414 -4.076 1.00 92.44 94 ASN A C 1
ATOM 721 O O . ASN A 1 94 ? 12.268 -3.218 -4.009 1.00 92.44 94 ASN A O 1
ATOM 725 N N . CYS A 1 95 ? 10.314 -3.766 -3.029 1.00 93.25 95 CYS A N 1
ATOM 726 C CA . CYS A 1 95 ? 10.899 -4.047 -1.733 1.00 93.25 95 CYS A CA 1
ATOM 727 C C . CYS A 1 95 ? 9.982 -4.922 -0.874 1.00 93.25 95 CYS A C 1
ATOM 729 O O . CYS A 1 95 ? 8.766 -4.719 -0.842 1.00 93.25 95 CYS A O 1
ATOM 731 N N . ALA A 1 96 ? 10.574 -5.861 -0.134 1.00 93.62 96 ALA A N 1
ATOM 732 C CA . ALA A 1 96 ? 9.921 -6.509 0.994 1.00 93.62 96 ALA A CA 1
ATOM 733 C C . ALA A 1 96 ? 10.312 -5.813 2.304 1.00 93.62 96 ALA A C 1
ATOM 735 O O . ALA A 1 96 ? 11.486 -5.538 2.573 1.00 93.62 96 ALA A O 1
ATOM 736 N N . MET A 1 97 ? 9.312 -5.545 3.138 1.00 94.06 97 MET A N 1
ATOM 737 C CA . MET A 1 97 ? 9.441 -4.741 4.347 1.00 94.06 97 MET A CA 1
ATOM 738 C C . MET A 1 97 ? 8.872 -5.464 5.561 1.00 94.06 97 MET A C 1
ATOM 740 O O . MET A 1 97 ? 7.950 -6.276 5.449 1.00 94.06 97 MET A O 1
ATOM 744 N N . LYS A 1 98 ? 9.430 -5.150 6.731 1.00 92.88 98 LYS A N 1
ATOM 745 C CA . LYS A 1 98 ? 8.985 -5.663 8.033 1.00 92.88 98 LYS A CA 1
ATOM 746 C C . LYS A 1 98 ? 9.303 -4.652 9.139 1.00 92.88 98 LYS A C 1
ATOM 748 O O . LYS A 1 98 ? 10.258 -3.886 8.985 1.00 92.88 98 LYS A O 1
ATOM 753 N N . PRO A 1 99 ? 8.583 -4.654 10.271 1.00 92.81 99 PRO A N 1
ATOM 754 C CA . PRO A 1 99 ? 8.971 -3.852 11.416 1.00 92.81 99 PRO A CA 1
ATOM 755 C C . PRO A 1 99 ? 10.254 -4.404 12.043 1.00 92.81 99 PRO A C 1
ATOM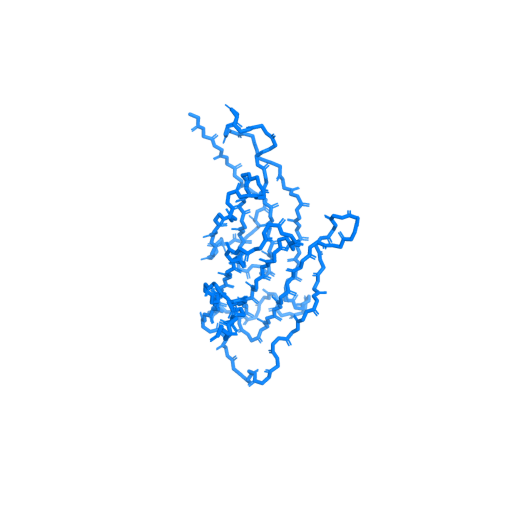 757 O O . PRO A 1 99 ? 10.459 -5.618 12.163 1.00 92.81 99 PRO A O 1
ATOM 760 N N . ASN A 1 100 ? 11.129 -3.493 12.451 1.00 92.25 100 ASN A N 1
ATOM 761 C CA . ASN A 1 100 ? 12.295 -3.794 13.269 1.00 92.25 100 ASN A CA 1
ATOM 762 C C . ASN A 1 100 ? 11.894 -3.971 14.757 1.00 92.25 100 ASN A C 1
ATOM 764 O O . ASN A 1 100 ? 10.728 -3.780 15.109 1.00 92.25 100 ASN A O 1
ATOM 768 N N . PRO A 1 101 ? 12.834 -4.294 15.668 1.00 91.44 101 PRO A N 1
ATOM 769 C CA . PRO A 1 101 ? 12.533 -4.423 17.101 1.00 91.44 101 PRO A CA 1
ATOM 770 C C . PRO A 1 101 ? 11.991 -3.153 17.780 1.00 91.44 101 PRO A C 1
ATOM 772 O O . PRO A 1 101 ? 11.442 -3.238 18.872 1.00 91.44 101 PRO A O 1
ATOM 775 N N . HIS A 1 102 ? 12.125 -1.985 17.145 1.00 91.50 102 HIS A N 1
ATOM 776 C CA . HIS A 1 102 ? 11.566 -0.709 17.600 1.00 91.50 102 HIS A CA 1
ATOM 777 C C . HIS A 1 102 ? 10.219 -0.379 16.934 1.00 91.50 102 HIS A C 1
ATOM 779 O O . HIS A 1 102 ? 9.767 0.759 17.011 1.00 91.50 102 HIS A O 1
ATOM 785 N N . ASN A 1 103 ? 9.593 -1.358 16.270 1.00 88.12 103 ASN A N 1
ATOM 786 C CA . ASN A 1 103 ? 8.328 -1.228 15.548 1.00 88.12 103 ASN A CA 1
ATOM 787 C C . ASN A 1 103 ? 8.347 -0.223 14.381 1.00 88.12 103 ASN A C 1
ATOM 789 O O . ASN A 1 103 ? 7.292 0.210 13.935 1.00 88.12 103 ASN A O 1
ATOM 793 N N . LYS A 1 104 ? 9.535 0.120 13.868 1.00 91.69 104 LYS A N 1
ATOM 794 C CA . LYS A 1 104 ? 9.686 0.922 12.651 1.00 91.69 104 LYS A CA 1
ATOM 795 C C . LYS A 1 104 ? 9.784 0.007 11.442 1.00 91.69 104 LYS A C 1
ATOM 797 O O . LYS A 1 104 ? 10.633 -0.893 11.425 1.00 91.69 104 LYS A O 1
ATOM 802 N N . TRP A 1 105 ? 8.970 0.248 10.426 1.00 93.19 105 TRP A N 1
ATOM 803 C CA . TRP A 1 105 ? 9.023 -0.512 9.181 1.00 93.19 105 TRP A CA 1
ATOM 804 C C . TRP A 1 105 ? 10.291 -0.192 8.387 1.00 93.19 105 TRP A C 1
ATOM 806 O O . TRP A 1 105 ? 10.611 0.964 8.110 1.00 93.19 105 TRP A O 1
ATOM 816 N N . ILE A 1 106 ? 11.042 -1.238 8.044 1.00 93.56 106 ILE A N 1
ATOM 817 C CA . ILE A 1 106 ? 12.293 -1.132 7.294 1.00 93.56 106 ILE A CA 1
ATOM 818 C C . ILE A 1 106 ? 12.293 -2.084 6.094 1.00 93.56 106 ILE A C 1
ATOM 820 O O . ILE A 1 106 ? 11.714 -3.176 6.179 1.00 93.56 106 ILE A O 1
ATOM 824 N N . PRO A 1 107 ? 12.960 -1.706 4.990 1.00 92.69 107 PRO A N 1
ATOM 825 C CA . PRO A 1 107 ? 13.262 -2.642 3.918 1.00 92.69 107 PRO A CA 1
ATOM 826 C C . PRO A 1 107 ? 14.171 -3.755 4.456 1.00 92.69 107 PRO A C 1
ATOM 828 O O . PRO A 1 107 ? 15.114 -3.481 5.203 1.00 92.69 107 PRO A O 1
ATOM 831 N N . PHE A 1 108 ? 13.894 -5.008 4.097 1.00 92.19 108 PHE A N 1
ATOM 832 C CA . PHE A 1 108 ? 14.778 -6.134 4.424 1.00 92.19 108 PHE A CA 1
ATOM 833 C C . PHE A 1 108 ? 15.235 -6.930 3.202 1.00 92.19 108 PHE A C 1
ATOM 835 O O . PHE A 1 108 ? 16.194 -7.682 3.334 1.00 92.19 108 PHE A O 1
ATOM 842 N N . GLU A 1 109 ? 14.571 -6.778 2.053 1.00 92.06 109 GLU A N 1
ATOM 843 C CA . GLU A 1 109 ? 14.942 -7.453 0.807 1.00 92.06 109 GLU A CA 1
ATOM 844 C C . GLU A 1 109 ? 14.506 -6.632 -0.413 1.00 92.06 109 GLU A C 1
ATOM 846 O O . GLU A 1 109 ? 13.459 -5.972 -0.386 1.00 92.06 109 GLU A O 1
ATOM 851 N N . VAL A 1 110 ? 15.294 -6.705 -1.487 1.00 91.88 110 VAL A N 1
ATOM 852 C CA . VAL A 1 110 ? 14.922 -6.233 -2.827 1.00 91.88 110 VAL A CA 1
ATOM 853 C C . VAL A 1 110 ? 14.915 -7.451 -3.741 1.00 91.88 110 VAL A C 1
ATOM 855 O O . VAL A 1 110 ? 15.894 -8.183 -3.837 1.00 91.88 110 VAL A O 1
ATOM 858 N N . LEU A 1 111 ? 13.804 -7.691 -4.428 1.00 90.31 111 LEU A N 1
ATOM 859 C CA . LEU A 1 111 ? 13.677 -8.800 -5.365 1.00 90.31 111 LEU A CA 1
ATOM 860 C C . LEU A 1 111 ? 14.452 -8.446 -6.637 1.00 90.31 111 LEU A C 1
ATOM 862 O O . LEU A 1 111 ? 14.014 -7.649 -7.471 1.00 90.31 111 LEU A O 1
ATOM 866 N N . HIS A 1 112 ? 15.653 -9.003 -6.743 1.00 89.50 112 HIS A N 1
ATOM 867 C CA . HIS A 1 112 ? 16.543 -8.826 -7.883 1.00 89.50 112 HIS A CA 1
ATOM 868 C C . HIS A 1 112 ? 16.114 -9.683 -9.086 1.00 89.50 112 HIS A C 1
ATOM 870 O O . HIS A 1 112 ? 15.432 -10.693 -8.937 1.00 89.50 112 HIS A O 1
ATOM 876 N N . GLY A 1 113 ? 16.574 -9.306 -10.284 1.00 89.25 113 GLY A N 1
ATOM 877 C CA . GLY A 1 113 ? 16.329 -10.050 -11.529 1.00 89.25 113 GLY A CA 1
ATOM 878 C C . GLY A 1 113 ? 15.158 -9.538 -12.371 1.00 89.25 113 GLY A C 1
ATOM 879 O O . GLY A 1 113 ? 14.880 -10.102 -13.425 1.00 89.25 113 GLY A O 1
ATOM 880 N N . HIS A 1 114 ? 14.485 -8.470 -11.935 1.00 88.25 114 HIS A N 1
ATOM 881 C CA . HIS A 1 114 ? 13.483 -7.763 -12.728 1.00 88.25 114 HIS A CA 1
ATOM 882 C C . HIS A 1 114 ? 14.128 -6.573 -13.454 1.00 88.25 114 HIS A C 1
ATOM 884 O O . HIS A 1 114 ? 14.515 -5.598 -12.816 1.00 88.25 114 HIS A O 1
ATOM 890 N N . ASP A 1 115 ? 14.217 -6.645 -14.785 1.00 87.62 115 ASP A N 1
ATOM 891 C CA . ASP A 1 115 ? 14.772 -5.566 -15.627 1.00 87.62 115 ASP A CA 1
ATOM 892 C C . ASP A 1 115 ? 13.689 -4.613 -16.179 1.00 87.62 115 ASP A C 1
ATOM 894 O O . ASP A 1 115 ? 13.973 -3.582 -16.810 1.00 87.62 115 ASP A O 1
ATOM 898 N N . ASP A 1 116 ? 12.420 -4.938 -15.927 1.00 88.81 116 ASP A N 1
ATOM 899 C CA . ASP A 1 116 ? 11.270 -4.180 -16.400 1.00 88.81 116 ASP A CA 1
ATOM 900 C C . ASP A 1 116 ? 10.191 -3.993 -15.328 1.00 88.81 116 ASP A C 1
ATOM 902 O O . ASP A 1 116 ? 10.363 -4.385 -14.172 1.00 88.81 116 ASP A O 1
ATOM 906 N N . VAL A 1 117 ? 9.105 -3.321 -15.709 1.00 89.94 117 VAL A N 1
ATOM 907 C CA . VAL A 1 117 ? 7.992 -2.981 -14.827 1.00 89.94 117 VAL A CA 1
ATOM 908 C C . VAL A 1 117 ? 7.414 -4.229 -14.166 1.00 89.94 117 VAL A C 1
ATOM 910 O O . VAL A 1 117 ? 7.049 -5.215 -14.805 1.00 89.94 117 VAL A O 1
ATOM 913 N N . ILE A 1 118 ? 7.276 -4.142 -12.853 1.00 91.00 118 ILE A N 1
ATOM 914 C CA . ILE A 1 118 ? 6.627 -5.136 -12.021 1.00 91.00 118 ILE A CA 1
ATOM 915 C C . ILE A 1 118 ? 5.132 -4.859 -12.084 1.00 91.00 118 ILE A C 1
ATOM 917 O O . ILE A 1 118 ? 4.639 -3.836 -11.611 1.00 91.00 118 ILE A O 1
ATOM 921 N N . HIS A 1 119 ? 4.415 -5.772 -12.727 1.00 92.31 119 HIS A N 1
ATOM 922 C CA . HIS A 1 119 ? 2.974 -5.653 -12.915 1.00 92.31 119 HIS A CA 1
ATOM 923 C C . HIS A 1 119 ? 2.196 -6.026 -11.658 1.00 92.31 119 HIS A C 1
ATOM 925 O O . HIS A 1 119 ? 1.217 -5.361 -11.331 1.00 92.31 119 HIS A O 1
ATOM 931 N N . ASP A 1 120 ? 2.635 -7.073 -10.962 1.00 93.75 120 ASP A N 1
ATOM 932 C CA . ASP A 1 120 ? 1.959 -7.586 -9.781 1.00 93.75 120 ASP A CA 1
ATOM 933 C C . ASP A 1 120 ? 2.935 -8.306 -8.846 1.00 93.75 120 ASP A C 1
ATOM 935 O O . ASP A 1 120 ? 3.951 -8.852 -9.289 1.00 93.75 120 ASP A O 1
ATOM 939 N N . VAL A 1 121 ? 2.605 -8.320 -7.557 1.00 93.31 121 VAL A N 1
ATOM 940 C CA . VAL A 1 121 ? 3.308 -9.076 -6.521 1.00 93.31 121 VAL A CA 1
ATOM 941 C C . VAL A 1 121 ? 2.288 -9.688 -5.573 1.00 93.31 121 VAL A C 1
ATOM 943 O O . VAL A 1 121 ? 1.357 -9.031 -5.120 1.00 93.31 121 VAL A O 1
ATOM 946 N N . SER A 1 122 ? 2.495 -10.951 -5.219 1.00 92.88 122 SER A N 1
ATOM 947 C CA . SER A 1 122 ? 1.640 -11.6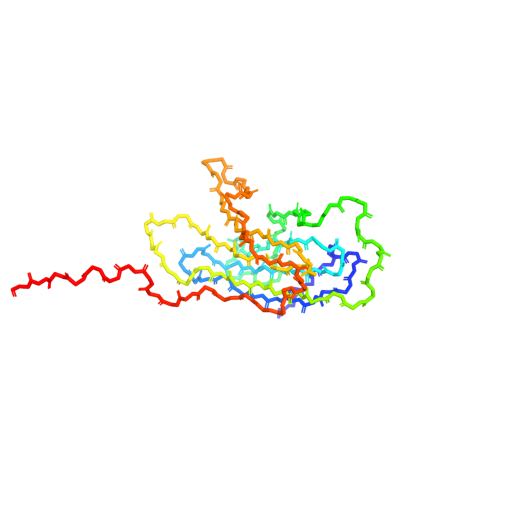42 -4.262 1.00 92.88 122 SER A CA 1
ATOM 948 C C . SER A 1 122 ? 2.471 -12.556 -3.378 1.00 92.88 122 SER A C 1
ATOM 950 O O . SER A 1 122 ? 3.282 -13.348 -3.868 1.00 92.88 122 SER A O 1
ATOM 952 N N . TRP A 1 123 ? 2.272 -12.464 -2.065 1.00 90.06 123 TRP A N 1
ATOM 953 C CA . TRP A 1 123 ? 2.793 -13.471 -1.155 1.00 90.06 123 TRP A CA 1
ATOM 954 C C . TRP A 1 123 ? 2.034 -14.778 -1.352 1.00 90.06 123 TRP A C 1
ATOM 956 O O . TRP A 1 123 ? 0.815 -14.842 -1.201 1.00 90.06 123 TRP A O 1
ATOM 966 N N . ALA A 1 124 ? 2.769 -15.858 -1.613 1.00 86.56 124 ALA A N 1
ATOM 967 C CA . ALA A 1 124 ? 2.155 -17.173 -1.670 1.00 86.56 124 ALA A CA 1
ATOM 968 C C . ALA A 1 124 ? 1.553 -17.547 -0.300 1.00 86.56 124 ALA A C 1
ATOM 970 O O . ALA A 1 124 ? 2.208 -17.378 0.739 1.00 86.56 124 ALA A O 1
ATOM 971 N N . PRO A 1 125 ? 0.343 -18.127 -0.268 1.00 79.06 125 PRO A N 1
ATOM 972 C CA . PRO A 1 125 ? -0.216 -18.647 0.965 1.00 79.06 125 PRO A CA 1
ATOM 973 C C . PRO A 1 125 ? 0.598 -19.858 1.449 1.00 79.06 125 PRO A C 1
ATOM 975 O O . PRO A 1 125 ? 0.980 -20.725 0.667 1.00 79.06 125 PRO A O 1
ATOM 978 N N . ASN A 1 126 ? 0.804 -19.974 2.765 1.00 67.25 126 ASN A N 1
ATOM 979 C CA . ASN A 1 126 ? 1.268 -21.205 3.427 1.00 67.25 126 ASN A CA 1
ATOM 980 C C . ASN A 1 126 ? 2.711 -21.692 3.144 1.00 67.25 126 ASN A C 1
ATOM 982 O O . ASN A 1 126 ? 2.987 -22.880 3.352 1.00 67.25 126 ASN A O 1
ATOM 986 N N . MET A 1 127 ? 3.663 -20.840 2.741 1.00 60.38 127 MET A N 1
ATOM 987 C CA . MET A 1 127 ? 5.069 -21.276 2.655 1.00 60.38 127 MET A CA 1
ATOM 988 C C . MET A 1 127 ? 5.655 -21.570 4.053 1.00 60.38 127 MET A C 1
ATOM 990 O O . MET A 1 127 ? 5.948 -20.675 4.849 1.00 60.38 127 MET A O 1
ATOM 994 N N . GLY A 1 128 ? 5.806 -22.864 4.362 1.00 52.47 128 GLY A N 1
ATOM 995 C CA . GLY A 1 128 ? 6.289 -23.356 5.658 1.00 52.47 128 GLY A CA 1
ATOM 996 C C . GLY A 1 128 ? 5.674 -24.666 6.160 1.00 52.47 128 GLY A C 1
ATOM 997 O O . GLY A 1 128 ? 5.937 -25.035 7.303 1.00 52.47 128 GLY A O 1
ATOM 998 N N . ARG A 1 129 ? 4.879 -25.394 5.359 1.00 55.56 129 ARG A N 1
ATOM 999 C CA . ARG A 1 129 ? 4.549 -26.789 5.693 1.00 55.56 129 ARG A CA 1
ATOM 1000 C C . ARG A 1 129 ? 5.811 -27.644 5.565 1.00 55.56 129 ARG A C 1
ATOM 1002 O O . ARG A 1 129 ? 6.106 -28.169 4.497 1.00 55.56 129 ARG A O 1
ATOM 1009 N N . PHE A 1 130 ? 6.556 -27.782 6.658 1.00 50.00 130 PHE A N 1
ATOM 1010 C CA . PHE A 1 130 ? 7.469 -28.905 6.818 1.00 50.00 130 PHE A CA 1
ATOM 1011 C C . PHE A 1 130 ? 6.598 -30.162 6.827 1.00 50.00 130 PHE A C 1
ATOM 1013 O O . PHE A 1 130 ? 5.817 -30.378 7.754 1.00 50.00 130 PHE A O 1
ATOM 1020 N N . TRP A 1 131 ? 6.663 -30.954 5.765 1.00 44.88 131 TRP A N 1
ATOM 1021 C CA . TRP A 1 131 ? 6.148 -32.312 5.789 1.00 44.88 131 TRP A CA 1
ATOM 1022 C C . TRP A 1 131 ? 7.027 -33.072 6.782 1.00 44.88 131 TRP A C 1
ATOM 1024 O O . TRP A 1 131 ? 8.203 -33.319 6.531 1.00 44.88 131 TRP A O 1
ATOM 1034 N N . LYS A 1 132 ? 6.483 -33.386 7.959 1.00 46.47 132 LYS A N 1
ATOM 1035 C CA . LYS A 1 132 ? 7.038 -34.489 8.734 1.00 46.47 132 LYS A CA 1
ATOM 1036 C C . LYS A 1 132 ? 6.723 -35.742 7.926 1.00 46.47 132 LYS A C 1
ATOM 1038 O O . LYS A 1 132 ? 5.554 -36.055 7.732 1.00 46.47 132 LYS A O 1
ATOM 1043 N N . VAL A 1 133 ? 7.759 -36.380 7.393 1.00 49.25 133 VAL A N 1
ATOM 1044 C CA . VAL A 1 133 ? 7.664 -37.793 7.029 1.00 49.25 133 VAL A CA 1
ATOM 1045 C C . VAL A 1 133 ? 7.546 -38.528 8.361 1.00 49.25 133 VAL A C 1
ATOM 1047 O O . VAL A 1 133 ? 8.475 -38.457 9.166 1.00 49.25 133 VAL A O 1
ATOM 1050 N N . GLU A 1 134 ? 6.378 -39.103 8.633 1.00 46.12 134 GLU A N 1
ATOM 1051 C CA . GLU A 1 134 ? 6.257 -40.212 9.587 1.00 46.12 134 GLU A CA 1
ATOM 1052 C C . GLU A 1 134 ? 6.647 -41.516 8.888 1.00 46.12 134 GLU A C 1
ATOM 1054 O O . GLU A 1 134 ? 6.308 -41.660 7.688 1.00 46.12 134 GLU A O 1
#

Sequence (134 aa):
MRASLVDSSASVKVIEFAPNNWGLKLATVAADGVLRIYEALEVNNLSDWSMMEEIGITNPGTVNKEVDRNYSHSWCPWKSQVSPMIVVGCGKENCAMKPNPHNKWIPFEVLHGHDDVIHDVSWAPNMGRFWKVE

Radius of gyration: 15.94 Å; chains: 1; bounding box: 36×54×35 Å